Protein AF-A0ABD5VHH4-F1 (afdb_monomer)

Organism: NCBI:txid755308

Mean predicted aligned error: 4.49 Å

Structure (mmCIF, N/CA/C/O backbone):
data_AF-A0ABD5VHH4-F1
#
_entry.id   AF-A0ABD5VHH4-F1
#
loop_
_atom_site.group_PDB
_atom_site.id
_atom_site.type_symbol
_atom_site.label_atom_id
_atom_site.label_alt_id
_atom_site.label_comp_id
_atom_site.label_asym_id
_atom_site.label_entity_id
_atom_site.label_seq_id
_atom_site.pdbx_PDB_ins_code
_atom_site.Cartn_x
_atom_site.Cartn_y
_atom_site.Cartn_z
_atom_site.occupancy
_atom_site.B_iso_or_equiv
_atom_site.auth_seq_id
_atom_site.auth_comp_id
_atom_site.auth_asym_id
_atom_site.auth_atom_id
_atom_site.pdbx_PDB_model_num
ATOM 1 N N . MET A 1 1 ? 3.294 -18.268 6.875 1.00 40.28 1 MET A N 1
ATOM 2 C CA . MET A 1 1 ? 3.643 -16.883 6.487 1.00 40.28 1 MET A CA 1
ATOM 3 C C . MET A 1 1 ? 2.759 -16.507 5.312 1.00 40.28 1 MET A C 1
ATOM 5 O O . MET A 1 1 ? 2.774 -17.237 4.332 1.00 40.28 1 MET A O 1
ATOM 9 N N . ALA A 1 2 ? 1.937 -15.465 5.432 1.00 41.41 2 ALA A N 1
ATOM 10 C CA . ALA A 1 2 ? 1.023 -15.052 4.368 1.00 41.41 2 ALA A CA 1
ATOM 11 C C . ALA A 1 2 ? 1.791 -14.250 3.300 1.00 41.41 2 ALA A C 1
ATOM 13 O O . ALA A 1 2 ? 2.240 -13.130 3.546 1.00 41.41 2 ALA A O 1
ATOM 14 N N . THR A 1 3 ? 2.002 -14.855 2.133 1.00 44.19 3 THR A N 1
ATOM 15 C CA . THR A 1 3 ? 2.506 -14.218 0.909 1.00 44.19 3 THR A CA 1
ATOM 16 C C . THR A 1 3 ? 1.363 -13.441 0.252 1.00 44.19 3 THR A C 1
ATOM 18 O O . THR A 1 3 ? 0.322 -14.010 -0.062 1.00 44.19 3 THR A O 1
ATOM 21 N N . SER A 1 4 ? 1.522 -12.137 0.023 1.00 50.41 4 SER A N 1
ATOM 22 C CA . SER A 1 4 ? 0.486 -11.320 -0.627 1.00 50.41 4 SER A CA 1
ATOM 23 C C . SER A 1 4 ? 0.348 -11.628 -2.133 1.00 50.41 4 SER A C 1
ATOM 25 O O . SER A 1 4 ? 1.048 -11.036 -2.948 1.00 50.41 4 SER A O 1
ATOM 27 N N . LEU A 1 5 ? -0.599 -12.500 -2.496 1.00 59.22 5 LEU A N 1
ATOM 28 C CA . LEU A 1 5 ? -1.537 -12.508 -3.651 1.00 59.22 5 LEU A CA 1
ATOM 29 C C . LEU A 1 5 ? -1.162 -12.013 -5.082 1.00 59.22 5 LEU A C 1
ATOM 31 O O . LEU A 1 5 ? -2.025 -12.058 -5.953 1.00 59.22 5 LEU A O 1
ATOM 35 N N . ARG A 1 6 ? 0.065 -11.597 -5.410 1.00 67.56 6 ARG A N 1
ATOM 36 C CA . ARG A 1 6 ? 0.559 -11.420 -6.805 1.00 67.56 6 ARG A CA 1
ATOM 37 C C . ARG A 1 6 ? 2.073 -11.212 -6.887 1.00 67.56 6 ARG A C 1
ATOM 39 O O . ARG A 1 6 ? 2.670 -11.556 -7.898 1.00 67.56 6 ARG A O 1
ATOM 46 N N . TYR A 1 7 ? 2.683 -10.683 -5.827 1.00 78.69 7 TYR A N 1
ATOM 47 C CA . TYR A 1 7 ? 4.123 -10.441 -5.729 1.00 78.69 7 TYR A CA 1
ATOM 48 C C . TYR A 1 7 ? 4.633 -10.987 -4.395 1.00 78.69 7 TYR A C 1
ATOM 50 O O . TYR A 1 7 ? 3.914 -10.943 -3.397 1.00 78.69 7 TYR A O 1
ATOM 58 N N . ASN A 1 8 ? 5.861 -11.507 -4.358 1.00 77.94 8 ASN A N 1
ATOM 59 C CA . ASN A 1 8 ? 6.426 -12.132 -3.159 1.00 77.94 8 ASN A CA 1
ATOM 60 C C . ASN A 1 8 ? 6.778 -11.082 -2.084 1.00 77.94 8 ASN A C 1
ATOM 62 O O . ASN A 1 8 ? 7.932 -10.691 -1.919 1.00 77.94 8 ASN A O 1
ATOM 66 N N . VAL A 1 9 ? 5.756 -10.575 -1.392 1.00 87.44 9 VAL A N 1
ATOM 67 C CA . VAL A 1 9 ? 5.857 -9.509 -0.392 1.00 87.44 9 VAL A CA 1
ATOM 68 C C . VAL A 1 9 ? 5.206 -9.982 0.895 1.00 87.44 9 VAL A C 1
ATOM 70 O O . VAL A 1 9 ? 4.020 -10.321 0.923 1.00 87.44 9 VAL A O 1
ATOM 73 N N . SER A 1 10 ? 5.989 -9.980 1.971 1.00 88.88 10 SER A N 1
ATOM 74 C CA . SER A 1 10 ? 5.506 -10.355 3.295 1.00 88.88 10 SER A CA 1
ATOM 75 C C . SER A 1 10 ? 4.539 -9.309 3.833 1.00 88.88 10 SER A C 1
ATOM 77 O O . SER A 1 10 ? 4.875 -8.123 3.978 1.00 88.88 10 SER A O 1
ATOM 79 N N . VAL A 1 11 ? 3.343 -9.775 4.174 1.00 88.62 11 VAL A N 1
ATOM 80 C CA . VAL A 1 11 ? 2.345 -8.987 4.893 1.00 88.62 11 VAL A CA 1
ATOM 81 C C . VAL A 1 11 ? 2.930 -8.608 6.269 1.00 88.62 11 VAL A C 1
ATOM 83 O O . VAL A 1 11 ? 3.683 -9.404 6.841 1.00 88.62 11 VAL A O 1
ATOM 86 N N . PRO A 1 12 ? 2.723 -7.371 6.771 1.00 87.81 12 PRO A N 1
ATOM 87 C CA . PRO A 1 12 ? 3.217 -6.963 8.092 1.00 87.81 12 PRO A CA 1
ATOM 88 C C . PRO A 1 12 ? 2.677 -7.874 9.206 1.00 87.81 12 PRO A C 1
ATOM 90 O O . PRO A 1 12 ? 1.801 -8.687 8.965 1.00 87.81 12 PRO A O 1
ATOM 93 N N . ALA A 1 13 ? 3.196 -7.766 10.426 1.00 89.88 13 ALA A N 1
ATOM 94 C CA . ALA A 1 13 ? 2.545 -8.371 11.589 1.00 89.88 13 ALA A CA 1
ATOM 95 C C . ALA A 1 13 ? 1.451 -7.436 12.131 1.00 89.88 13 ALA A C 1
ATOM 97 O O . ALA A 1 13 ? 1.507 -6.222 11.899 1.00 89.88 13 ALA A O 1
ATOM 98 N N . LYS A 1 14 ? 0.497 -7.982 12.897 1.00 89.62 14 LYS A N 1
ATOM 99 C CA . LYS A 1 14 ? -0.479 -7.171 13.635 1.00 89.62 14 LYS A CA 1
ATOM 100 C C . LYS A 1 14 ? 0.255 -6.216 14.589 1.00 89.62 14 LYS A C 1
ATOM 102 O O . LYS A 1 14 ? 1.079 -6.680 15.381 1.00 89.62 14 LYS A O 1
ATOM 107 N N . PRO A 1 15 ? -0.018 -4.899 14.550 1.00 88.94 15 PRO A N 1
ATOM 108 C CA . PRO A 1 15 ? 0.548 -3.977 15.524 1.00 88.94 15 PRO A CA 1
ATOM 109 C C . PRO A 1 15 ? -0.043 -4.250 16.913 1.00 88.94 15 PRO A C 1
ATOM 111 O O . PRO A 1 15 ? -1.235 -4.521 17.037 1.00 88.94 15 PRO A O 1
ATOM 114 N N . ALA A 1 16 ? 0.777 -4.132 17.963 1.00 90.38 16 ALA A N 1
ATOM 115 C CA . ALA A 1 16 ? 0.317 -4.306 19.345 1.00 90.38 16 ALA A CA 1
ATOM 116 C C . ALA A 1 16 ? -0.801 -3.312 19.707 1.00 90.38 16 ALA A C 1
ATOM 118 O O . ALA A 1 16 ? -1.786 -3.689 20.331 1.00 90.38 16 ALA A O 1
ATOM 119 N N . ASN A 1 17 ? -0.662 -2.066 19.241 1.00 91.25 17 ASN A N 1
ATOM 120 C CA . ASN A 1 17 ? -1.659 -1.012 19.382 1.00 91.25 17 ASN A CA 1
ATOM 121 C C . ASN A 1 17 ? -2.000 -0.449 18.005 1.00 91.25 17 ASN A C 1
ATOM 123 O O . ASN A 1 17 ? -1.132 0.105 17.330 1.00 91.25 17 ASN A O 1
ATOM 127 N N . LEU A 1 18 ? -3.266 -0.572 17.607 1.00 93.94 18 LEU A N 1
ATOM 128 C CA . LEU A 1 18 ? -3.767 0.010 16.369 1.00 93.94 18 LEU A CA 1
ATOM 129 C C . LEU A 1 18 ? -4.214 1.457 16.618 1.00 93.94 18 LEU A C 1
ATOM 131 O O . LEU A 1 18 ? -5.276 1.721 17.174 1.00 93.94 18 LEU A O 1
ATOM 135 N N . THR A 1 19 ? -3.378 2.393 16.188 1.00 96.00 19 THR A N 1
ATOM 136 C CA . THR A 1 19 ? -3.579 3.846 16.241 1.00 96.00 19 THR A CA 1
ATOM 137 C C . THR A 1 19 ? -3.556 4.428 14.830 1.00 96.00 19 THR A C 1
ATOM 139 O O . THR A 1 19 ? -3.189 3.751 13.867 1.00 96.00 19 THR A O 1
ATOM 142 N N . ARG A 1 20 ? -3.901 5.711 14.695 1.00 96.50 20 ARG A N 1
ATOM 143 C CA . ARG A 1 20 ? -3.849 6.414 13.409 1.00 96.50 20 ARG A CA 1
ATOM 144 C C . ARG A 1 20 ? -2.444 6.369 12.802 1.00 96.50 20 ARG A C 1
ATOM 146 O O . ARG A 1 20 ? -2.281 6.129 11.605 1.00 96.50 20 ARG A O 1
ATOM 153 N N . GLU A 1 21 ? -1.429 6.582 13.630 1.00 96.00 21 GLU A N 1
ATOM 154 C CA . GLU A 1 21 ? -0.018 6.651 13.250 1.00 96.00 21 GLU A CA 1
ATOM 155 C C . GLU A 1 21 ? 0.503 5.279 12.832 1.00 96.00 21 GLU A C 1
ATOM 157 O O . GLU A 1 21 ? 1.147 5.151 11.790 1.00 96.00 21 GLU A O 1
ATOM 162 N N . THR A 1 22 ? 0.192 4.239 13.609 1.00 96.00 22 THR A N 1
ATOM 163 C CA . THR A 1 22 ? 0.628 2.868 13.308 1.00 96.00 22 THR A CA 1
ATOM 164 C C . THR A 1 22 ? -0.075 2.318 12.071 1.00 96.00 22 THR A C 1
ATOM 166 O O . THR A 1 22 ? 0.596 1.739 11.219 1.00 96.00 22 THR A O 1
ATOM 169 N N . ALA A 1 23 ? -1.375 2.578 11.896 1.00 96.06 23 ALA A N 1
ATOM 170 C CA . ALA A 1 23 ? -2.116 2.244 10.679 1.00 96.06 23 ALA A CA 1
ATOM 171 C C . ALA A 1 23 ? -1.504 2.931 9.445 1.00 96.06 23 ALA A C 1
ATOM 173 O O . ALA A 1 23 ? -1.229 2.292 8.428 1.00 96.06 23 ALA A O 1
ATOM 174 N N . THR A 1 24 ? -1.197 4.225 9.563 1.00 97.00 24 THR A N 1
ATOM 175 C CA . THR A 1 24 ? -0.537 4.997 8.502 1.00 97.00 24 THR A CA 1
ATOM 176 C C . THR A 1 24 ? 0.834 4.430 8.147 1.00 97.00 24 THR A C 1
ATOM 178 O O . THR A 1 24 ? 1.156 4.252 6.970 1.00 97.00 24 THR A O 1
ATOM 181 N N . ALA A 1 25 ? 1.662 4.147 9.153 1.00 95.56 25 ALA A N 1
ATOM 182 C CA . ALA A 1 25 ? 2.994 3.593 8.952 1.00 95.56 25 ALA A CA 1
ATOM 183 C C . ALA A 1 25 ? 2.926 2.211 8.290 1.00 95.56 25 ALA A C 1
ATOM 185 O O . ALA A 1 25 ? 3.699 1.931 7.373 1.00 95.56 25 ALA A O 1
ATOM 186 N N . LEU A 1 26 ? 1.974 1.375 8.708 1.00 95.31 26 LEU A N 1
ATOM 187 C CA . LEU A 1 26 ? 1.752 0.039 8.168 1.00 95.31 26 LEU A CA 1
ATOM 188 C C . LEU A 1 26 ? 1.358 0.095 6.685 1.00 95.31 26 LEU A C 1
ATOM 190 O O . LEU A 1 26 ? 2.016 -0.557 5.870 1.00 95.31 26 LEU A O 1
ATOM 194 N N . ALA A 1 27 ? 0.383 0.935 6.319 1.00 96.12 27 ALA A N 1
ATOM 195 C CA . ALA A 1 27 ? -0.023 1.149 4.927 1.00 96.12 27 ALA A CA 1
ATOM 196 C C . ALA A 1 27 ? 1.148 1.633 4.057 1.00 96.12 27 ALA A C 1
ATOM 198 O O . ALA A 1 27 ? 1.467 1.019 3.041 1.00 96.12 27 ALA A O 1
ATOM 199 N N . LYS A 1 28 ? 1.859 2.685 4.488 1.00 96.38 28 LYS A N 1
ATOM 200 C CA . LYS A 1 28 ? 2.997 3.253 3.742 1.00 96.38 28 LYS A CA 1
ATOM 201 C C . LYS A 1 28 ? 4.133 2.245 3.558 1.00 96.38 28 LYS A C 1
ATOM 203 O O . LYS A 1 28 ? 4.671 2.093 2.463 1.00 96.38 28 LYS A O 1
ATOM 208 N N . ASN A 1 29 ? 4.522 1.552 4.624 1.00 95.12 29 ASN A N 1
ATOM 209 C CA . ASN A 1 29 ? 5.623 0.593 4.562 1.00 95.12 29 ASN A CA 1
ATOM 210 C C . ASN A 1 29 ? 5.270 -0.622 3.704 1.00 95.12 29 ASN A C 1
ATOM 212 O O . ASN A 1 29 ? 6.134 -1.154 3.005 1.00 95.12 29 ASN A O 1
ATOM 216 N N . PHE A 1 30 ? 4.018 -1.079 3.748 1.00 94.94 30 PHE A N 1
ATOM 217 C CA . PHE A 1 30 ? 3.575 -2.161 2.884 1.00 94.94 30 PHE A CA 1
ATOM 218 C C . PHE A 1 30 ? 3.492 -1.720 1.421 1.00 94.94 30 PHE A C 1
ATOM 220 O O . PHE A 1 30 ? 4.081 -2.396 0.584 1.00 94.94 30 PHE A O 1
ATOM 227 N N . ASP A 1 31 ? 2.872 -0.577 1.108 1.00 95.00 31 ASP A N 1
ATOM 228 C CA . ASP A 1 31 ? 2.707 -0.117 -0.279 1.00 95.00 31 ASP A CA 1
ATOM 229 C C . ASP A 1 31 ? 4.053 0.120 -0.976 1.00 95.00 31 ASP A C 1
ATOM 231 O O . ASP A 1 31 ? 4.262 -0.320 -2.102 1.00 95.00 31 ASP A O 1
ATOM 235 N N . ARG A 1 32 ? 5.036 0.693 -0.265 1.00 94.75 32 ARG A N 1
ATOM 236 C CA . ARG A 1 32 ? 6.396 0.865 -0.800 1.00 94.75 32 ARG A CA 1
ATOM 237 C C . ARG A 1 32 ? 7.050 -0.471 -1.171 1.00 94.75 32 ARG A C 1
ATOM 239 O O . ARG A 1 32 ? 7.701 -0.569 -2.208 1.00 94.75 32 ARG A O 1
ATOM 246 N N . ARG A 1 33 ? 6.914 -1.491 -0.315 1.00 94.44 33 ARG A N 1
ATOM 247 C CA . ARG A 1 33 ? 7.469 -2.832 -0.577 1.00 94.44 33 ARG A CA 1
ATOM 248 C C . ARG A 1 33 ? 6.719 -3.526 -1.708 1.00 94.44 33 ARG A C 1
ATOM 250 O O . ARG A 1 33 ? 7.356 -4.118 -2.574 1.00 94.44 33 ARG A O 1
ATOM 257 N N . TYR A 1 34 ? 5.393 -3.414 -1.705 1.00 93.50 34 TYR A N 1
ATOM 258 C CA . TYR A 1 34 ? 4.523 -3.968 -2.732 1.00 93.50 34 TYR A CA 1
ATOM 259 C C . TYR A 1 34 ? 4.872 -3.419 -4.114 1.00 93.50 34 TYR A C 1
ATOM 261 O O . TYR A 1 34 ? 5.103 -4.184 -5.047 1.00 93.50 34 TYR A O 1
ATOM 269 N N . GLU A 1 35 ? 5.004 -2.102 -4.228 1.00 93.62 35 GLU A N 1
ATOM 270 C CA . GLU A 1 35 ? 5.292 -1.450 -5.499 1.00 93.62 35 GLU A CA 1
ATOM 271 C C . GLU A 1 35 ? 6.700 -1.719 -6.001 1.00 93.62 35 GLU A C 1
ATOM 273 O O . GLU A 1 35 ? 6.903 -1.937 -7.191 1.00 93.62 35 GLU A O 1
ATOM 278 N N . ARG A 1 36 ? 7.681 -1.770 -5.097 1.00 93.44 36 ARG A N 1
ATOM 279 C CA . ARG A 1 36 ? 9.038 -2.172 -5.467 1.00 93.44 36 ARG A CA 1
ATOM 280 C C . ARG A 1 36 ? 9.057 -3.588 -6.035 1.00 93.44 36 ARG A C 1
ATOM 282 O O . ARG A 1 36 ? 9.678 -3.815 -7.065 1.00 93.44 36 ARG A O 1
ATOM 289 N N . ALA A 1 37 ? 8.358 -4.523 -5.393 1.00 92.69 37 ALA A N 1
ATOM 290 C CA . ALA A 1 37 ? 8.257 -5.887 -5.896 1.00 92.69 37 ALA A CA 1
ATOM 291 C C . ALA A 1 37 ? 7.523 -5.948 -7.245 1.00 92.69 37 ALA A C 1
ATOM 293 O O . ALA A 1 37 ? 7.954 -6.681 -8.130 1.00 92.69 37 ALA A O 1
ATOM 294 N N . ARG A 1 38 ? 6.469 -5.141 -7.434 1.00 92.19 38 ARG A N 1
ATOM 295 C CA . ARG A 1 38 ? 5.776 -5.013 -8.722 1.00 92.19 38 ARG A CA 1
ATOM 296 C C . ARG A 1 38 ? 6.706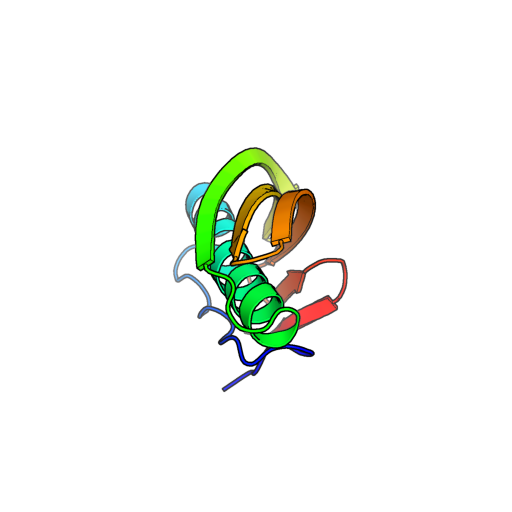 -4.517 -9.822 1.00 92.19 38 ARG A C 1
ATOM 298 O O . ARG A 1 38 ? 6.736 -5.133 -10.880 1.00 92.19 38 ARG A O 1
ATOM 305 N N . VAL A 1 39 ? 7.440 -3.427 -9.585 1.00 92.69 39 VAL A N 1
ATOM 306 C CA . VAL A 1 39 ? 8.393 -2.865 -10.556 1.00 92.69 39 VAL A CA 1
ATOM 307 C C . VAL A 1 39 ? 9.421 -3.918 -10.949 1.00 92.69 39 VAL A C 1
ATOM 309 O O . VAL A 1 39 ? 9.532 -4.215 -12.132 1.00 92.69 39 VAL A O 1
ATOM 312 N N . ASN A 1 40 ? 10.073 -4.545 -9.967 1.00 90.94 40 ASN A N 1
ATOM 313 C CA . ASN A 1 40 ? 11.087 -5.575 -10.208 1.00 90.94 40 ASN A CA 1
ATOM 314 C C . ASN A 1 40 ? 10.547 -6.798 -10.967 1.00 90.94 40 ASN A C 1
ATOM 316 O O . ASN A 1 40 ? 11.312 -7.486 -11.625 1.00 90.94 40 ASN A O 1
ATOM 320 N N . ALA A 1 41 ? 9.253 -7.104 -10.837 1.00 90.56 41 ALA A N 1
ATOM 321 C CA . ALA A 1 41 ? 8.616 -8.213 -11.543 1.00 90.56 41 ALA A CA 1
ATOM 322 C C . ALA A 1 41 ? 8.061 -7.830 -12.928 1.00 90.56 41 ALA A C 1
ATOM 324 O O . ALA A 1 41 ? 7.690 -8.715 -13.690 1.00 90.56 41 ALA A O 1
ATOM 325 N N . THR A 1 42 ? 7.924 -6.533 -13.223 1.00 91.31 42 THR A N 1
ATOM 326 C CA . THR A 1 42 ? 7.298 -6.033 -14.463 1.00 91.31 42 THR A CA 1
ATOM 327 C C . THR A 1 42 ? 8.329 -5.514 -15.458 1.00 91.31 42 THR A C 1
ATOM 329 O O . THR A 1 42 ? 8.114 -5.617 -16.661 1.00 91.31 42 THR A O 1
ATOM 332 N N . TYR A 1 43 ? 9.413 -4.922 -14.965 1.00 90.38 43 TYR A N 1
ATOM 333 C CA . TYR A 1 43 ? 10.410 -4.248 -15.780 1.00 90.38 43 TYR A CA 1
ATOM 334 C C . TYR A 1 43 ? 11.788 -4.839 -15.497 1.00 90.38 43 TYR A C 1
ATOM 336 O O . TYR A 1 43 ? 12.260 -4.805 -14.358 1.00 90.38 43 TYR A O 1
ATOM 344 N N . ASP A 1 44 ? 12.439 -5.337 -16.541 1.00 87.81 44 ASP A N 1
ATOM 345 C CA . ASP A 1 44 ? 13.827 -5.777 -16.475 1.00 87.81 44 ASP A CA 1
ATOM 346 C C . ASP A 1 44 ? 14.779 -4.578 -16.529 1.00 87.81 44 ASP A C 1
ATOM 348 O O . ASP A 1 44 ? 14.510 -3.582 -17.201 1.00 87.81 44 ASP A O 1
ATOM 352 N N . ASN A 1 45 ? 15.909 -4.678 -15.825 1.00 88.62 45 ASN A N 1
ATOM 353 C CA . ASN A 1 45 ? 17.006 -3.700 -15.859 1.00 88.62 45 ASN A CA 1
ATOM 354 C C . ASN A 1 45 ? 16.609 -2.240 -15.559 1.00 88.62 45 ASN A C 1
ATOM 356 O O . ASN A 1 45 ? 17.273 -1.307 -16.010 1.00 88.62 45 ASN A O 1
ATOM 360 N N . VAL A 1 46 ? 15.559 -2.025 -14.762 1.00 92.88 46 VAL A N 1
ATOM 361 C CA . VAL A 1 46 ? 15.196 -0.690 -14.267 1.00 92.88 46 VAL A CA 1
ATOM 362 C C . VAL A 1 46 ? 15.614 -0.484 -12.817 1.00 92.88 46 VAL A C 1
ATOM 364 O O . VAL A 1 46 ? 15.586 -1.394 -11.988 1.00 92.88 46 VAL A O 1
ATOM 367 N N . THR A 1 47 ? 15.934 0.758 -12.486 1.00 93.25 47 THR A N 1
ATOM 368 C CA . THR A 1 47 ? 16.190 1.234 -11.131 1.00 93.25 47 THR A CA 1
ATOM 369 C C . THR A 1 47 ? 15.006 2.052 -10.638 1.00 93.25 47 THR A C 1
ATOM 371 O O . THR A 1 47 ? 14.440 2.868 -11.360 1.00 93.25 47 THR A O 1
ATOM 374 N N . VAL A 1 48 ? 14.628 1.857 -9.373 1.00 94.19 48 VAL A N 1
ATOM 375 C CA . VAL A 1 48 ? 13.677 2.743 -8.693 1.00 94.19 48 VAL A CA 1
ATOM 376 C C . VAL A 1 48 ? 14.423 3.966 -8.168 1.00 94.19 48 VAL A C 1
ATOM 378 O O . VAL A 1 48 ? 15.003 3.915 -7.083 1.00 94.19 48 VAL A O 1
ATOM 381 N N . ASP A 1 49 ? 14.341 5.076 -8.894 1.00 93.56 49 ASP A N 1
ATOM 382 C CA . ASP A 1 49 ? 14.989 6.337 -8.518 1.00 93.56 49 ASP A CA 1
ATOM 383 C C . ASP A 1 49 ? 14.344 6.958 -7.277 1.00 93.56 49 ASP A C 1
ATOM 385 O O . ASP A 1 49 ? 15.014 7.471 -6.379 1.00 93.56 49 ASP A O 1
ATOM 389 N N . ARG A 1 50 ? 13.003 6.961 -7.233 1.00 94.75 50 ARG A N 1
ATOM 390 C CA . ARG A 1 50 ? 12.253 7.684 -6.201 1.00 94.75 50 ARG A CA 1
ATOM 391 C C . ARG A 1 50 ? 10.931 7.015 -5.868 1.00 94.75 50 ARG A C 1
ATOM 393 O O . ARG A 1 50 ? 10.150 6.666 -6.744 1.00 94.75 50 ARG A O 1
ATOM 400 N N . MET A 1 51 ? 10.644 6.942 -4.568 1.00 95.81 51 MET A N 1
ATOM 401 C CA . MET A 1 51 ? 9.337 6.570 -4.024 1.00 95.81 51 MET A CA 1
ATOM 402 C C . MET A 1 51 ? 8.946 7.517 -2.890 1.00 95.81 51 MET A C 1
ATOM 404 O O . MET A 1 51 ? 9.570 7.522 -1.824 1.00 95.81 51 MET A O 1
ATOM 408 N N . SER A 1 52 ? 7.890 8.303 -3.087 1.00 95.81 52 SER A N 1
ATOM 409 C CA . SER A 1 52 ? 7.433 9.292 -2.103 1.00 95.81 52 SER A CA 1
ATOM 410 C C . SER A 1 52 ? 5.917 9.331 -1.990 1.00 95.81 52 SER A C 1
ATOM 412 O O . SER A 1 52 ? 5.221 9.373 -2.999 1.00 95.81 52 SER A O 1
ATOM 414 N N . PHE A 1 53 ? 5.412 9.392 -0.762 1.00 94.50 53 PHE A N 1
ATOM 415 C CA . PHE A 1 53 ? 3.988 9.579 -0.502 1.00 94.50 53 PHE A CA 1
ATOM 416 C C . PHE A 1 53 ? 3.638 11.056 -0.646 1.00 94.50 53 PHE A C 1
ATOM 418 O O . PHE A 1 53 ? 4.212 11.882 0.061 1.00 94.50 53 PHE A O 1
ATOM 425 N N . ARG A 1 54 ? 2.736 11.382 -1.575 1.00 90.81 54 ARG A N 1
ATOM 426 C CA . ARG A 1 54 ? 2.283 12.765 -1.801 1.00 90.81 54 ARG A CA 1
ATOM 427 C C . ARG A 1 54 ? 1.095 13.139 -0.931 1.00 90.81 54 ARG A C 1
ATOM 429 O O . ARG A 1 54 ? 0.968 14.287 -0.536 1.00 90.81 54 ARG A O 1
ATOM 436 N N . GLU A 1 55 ? 0.244 12.165 -0.649 1.00 89.94 55 GLU A N 1
ATOM 437 C CA . GLU A 1 55 ? -0.990 12.360 0.091 1.00 89.94 55 GLU A CA 1
ATOM 438 C C . GLU A 1 55 ? -1.261 11.115 0.924 1.00 89.94 55 GLU A C 1
ATOM 440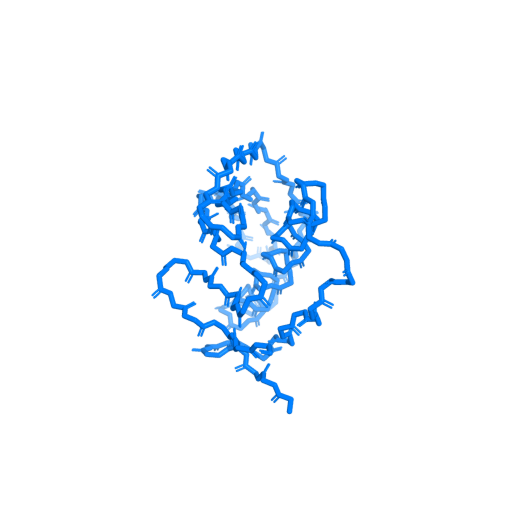 O O . GLU A 1 55 ? -0.992 9.990 0.486 1.00 89.94 55 GLU A O 1
ATOM 445 N N . VAL A 1 56 ? -1.744 11.332 2.142 1.00 94.50 56 VAL A N 1
ATOM 446 C CA . VAL A 1 56 ? -2.194 10.271 3.031 1.00 94.50 56 VAL A CA 1
ATOM 447 C C . VAL A 1 56 ? -3.458 10.761 3.712 1.00 94.50 56 VAL A C 1
ATOM 449 O O . VAL A 1 56 ? -3.402 11.681 4.527 1.00 94.50 56 VAL A O 1
ATOM 452 N N . ASN A 1 57 ? -4.583 10.139 3.384 1.00 97.06 57 ASN A N 1
ATOM 453 C CA . ASN A 1 57 ? -5.830 10.348 4.097 1.00 97.06 57 ASN A CA 1
ATOM 454 C C . ASN A 1 57 ? -6.054 9.191 5.069 1.00 97.06 57 ASN A C 1
ATOM 456 O O . ASN A 1 57 ? -5.798 8.033 4.737 1.00 97.06 57 ASN A O 1
ATOM 460 N N . VAL A 1 58 ? -6.523 9.506 6.272 1.00 97.69 58 VAL A N 1
ATOM 461 C CA . VAL A 1 58 ? -6.781 8.506 7.308 1.00 97.69 58 VAL A CA 1
ATOM 462 C C . VAL A 1 58 ? -8.105 8.815 7.969 1.00 97.69 58 VAL A C 1
ATOM 464 O O . VAL A 1 58 ? -8.241 9.859 8.618 1.00 97.69 58 VAL A O 1
ATOM 467 N N . GLN A 1 59 ? -9.027 7.872 7.855 1.00 97.38 59 GLN A N 1
ATOM 468 C CA . GLN A 1 59 ? -10.356 7.923 8.432 1.00 97.38 59 GLN A CA 1
ATOM 469 C C . GLN A 1 59 ? -10.494 6.834 9.493 1.00 97.38 59 GLN A C 1
ATOM 471 O O . GLN A 1 59 ? -10.077 5.693 9.302 1.00 97.38 59 GLN A O 1
ATOM 476 N N . ARG A 1 60 ? -11.082 7.185 10.638 1.00 96.94 60 ARG A N 1
ATOM 477 C CA . ARG A 1 60 ? -11.459 6.192 11.645 1.00 96.94 60 ARG A CA 1
ATOM 478 C C . ARG A 1 60 ? -12.711 5.458 11.172 1.00 96.94 60 ARG A C 1
ATOM 480 O O . ARG A 1 60 ? -13.665 6.100 10.741 1.00 96.94 60 ARG A O 1
ATOM 487 N N . ILE A 1 61 ? -12.705 4.139 11.293 1.00 96.06 61 ILE A N 1
ATOM 488 C CA . ILE A 1 61 ? -13.836 3.264 10.970 1.00 96.06 61 ILE A CA 1
ATOM 489 C C . ILE A 1 61 ? -14.153 2.374 12.174 1.00 96.06 61 ILE A C 1
ATOM 491 O O . ILE A 1 61 ? -13.458 2.427 13.195 1.00 96.06 61 ILE A O 1
ATOM 495 N N . ASP A 1 62 ? -15.194 1.548 12.064 1.00 91.62 62 ASP A N 1
ATOM 496 C CA . ASP A 1 62 ? -15.469 0.550 13.094 1.00 91.62 62 ASP A CA 1
ATOM 497 C C . ASP A 1 62 ? -14.256 -0.375 13.275 1.00 91.62 62 ASP A C 1
ATOM 499 O O . ASP A 1 62 ? -13.735 -0.941 12.312 1.00 91.62 62 ASP A O 1
ATOM 503 N N . ARG A 1 63 ? -13.787 -0.475 14.523 1.00 89.19 63 ARG A N 1
ATOM 504 C CA . ARG A 1 63 ? -12.647 -1.310 14.946 1.00 89.19 63 ARG A CA 1
ATOM 505 C C . ARG A 1 63 ? -11.320 -1.071 14.210 1.00 89.19 63 ARG A C 1
ATOM 507 O O . ARG A 1 63 ? -10.445 -1.937 14.227 1.00 89.19 63 ARG A O 1
ATOM 514 N N . GLY A 1 64 ? -11.116 0.100 13.603 1.00 96.38 64 GLY A N 1
ATOM 515 C CA . GLY A 1 64 ? -9.858 0.362 12.909 1.00 96.38 64 GLY A CA 1
ATOM 516 C C . GLY A 1 64 ? -9.766 1.684 12.163 1.00 96.38 64 GLY A C 1
ATOM 517 O O . GLY A 1 64 ? -10.367 2.695 12.538 1.00 96.38 64 GLY A O 1
ATOM 518 N N . PHE A 1 65 ? -8.976 1.659 11.093 1.00 98.00 65 PHE A N 1
ATOM 519 C CA . PHE A 1 65 ? -8.708 2.800 10.232 1.00 98.00 65 PHE A CA 1
ATOM 520 C C . PHE A 1 65 ? -8.788 2.405 8.762 1.00 98.00 65 PHE A C 1
ATOM 522 O O . PHE A 1 65 ? -8.289 1.356 8.353 1.00 98.00 65 PHE A O 1
ATOM 529 N N . GLU A 1 66 ? -9.365 3.294 7.969 1.00 98.00 66 GLU A N 1
ATOM 530 C CA . GLU A 1 66 ? -9.189 3.306 6.528 1.00 98.00 66 GLU A CA 1
ATOM 531 C C . GLU A 1 66 ? -8.076 4.302 6.188 1.00 98.00 66 GLU A C 1
ATOM 533 O O . GLU A 1 66 ? -8.108 5.462 6.609 1.00 98.00 66 GLU A O 1
ATOM 538 N N . VAL A 1 67 ? -7.054 3.841 5.472 1.00 98.00 67 VAL A N 1
ATOM 539 C CA . VAL A 1 67 ? -5.885 4.636 5.095 1.00 98.00 67 VAL A CA 1
ATOM 540 C C . VAL A 1 67 ? -5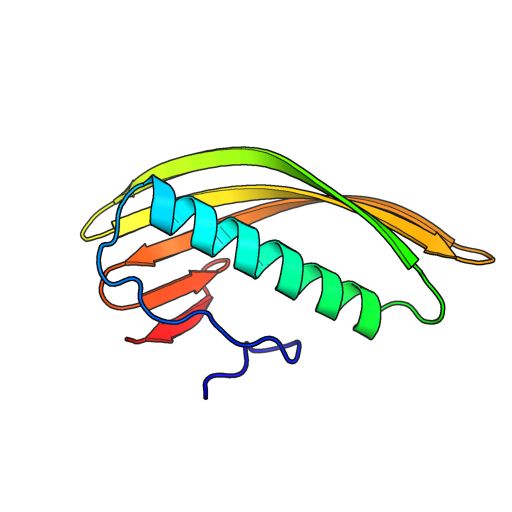.768 4.642 3.582 1.00 98.00 67 VAL A C 1
ATOM 542 O O . VAL A 1 67 ? -5.494 3.612 2.978 1.00 98.00 67 VAL A O 1
ATOM 545 N N . THR A 1 68 ? -5.908 5.810 2.968 1.00 97.81 68 THR A N 1
ATOM 546 C CA . THR A 1 68 ? -5.610 6.000 1.546 1.00 97.81 68 THR A CA 1
ATOM 547 C C . THR A 1 68 ? -4.235 6.634 1.409 1.00 97.81 68 THR A C 1
ATOM 549 O O . THR A 1 68 ? -4.006 7.733 1.911 1.00 97.81 68 THR A O 1
ATOM 552 N N . VAL A 1 69 ? -3.309 5.964 0.728 1.00 96.94 69 VAL A N 1
ATOM 553 C CA . VAL A 1 69 ? -1.976 6.493 0.413 1.00 96.94 69 VAL A CA 1
ATOM 554 C C . VAL A 1 69 ? -1.868 6.785 -1.075 1.00 96.94 69 VAL A C 1
ATOM 556 O O . VAL A 1 69 ? -2.318 5.995 -1.895 1.00 96.94 69 VAL A O 1
ATOM 559 N N . ARG A 1 70 ? -1.235 7.898 -1.445 1.00 97.38 70 ARG A N 1
ATOM 560 C CA . ARG A 1 70 ? -0.876 8.197 -2.836 1.00 97.38 70 ARG A CA 1
ATOM 561 C C . ARG A 1 70 ? 0.630 8.094 -3.017 1.00 97.38 70 ARG A C 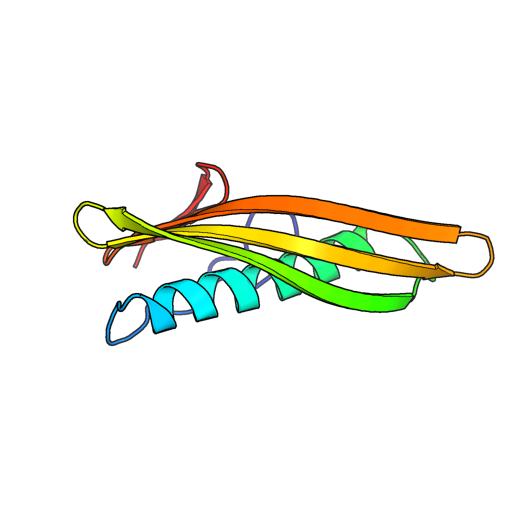1
ATOM 563 O O . ARG A 1 70 ? 1.363 9.039 -2.694 1.00 97.38 70 ARG A O 1
ATOM 570 N N . LEU A 1 71 ? 1.097 6.952 -3.517 1.00 96.94 71 LEU A N 1
ATOM 571 C CA . LEU A 1 71 ? 2.516 6.708 -3.761 1.00 96.94 71 LEU A CA 1
ATOM 572 C C . LEU A 1 71 ? 2.910 7.224 -5.146 1.00 96.94 71 LEU A C 1
ATOM 574 O O . LEU A 1 71 ? 2.346 6.822 -6.158 1.00 96.94 71 LEU A O 1
ATOM 578 N N . TYR A 1 72 ? 3.882 8.132 -5.181 1.00 97.31 72 TYR A N 1
ATOM 579 C CA . TYR A 1 72 ? 4.577 8.538 -6.397 1.00 97.31 72 TYR A CA 1
ATOM 580 C C . TYR A 1 72 ? 5.820 7.676 -6.583 1.00 97.31 72 TYR A C 1
ATOM 582 O O . TYR A 1 72 ? 6.614 7.543 -5.645 1.00 97.31 72 TYR A O 1
ATOM 590 N N . VAL A 1 73 ? 6.001 7.160 -7.794 1.00 97.06 73 VAL A N 1
ATOM 591 C CA . VAL A 1 73 ? 7.116 6.306 -8.195 1.00 97.06 73 VAL A CA 1
ATOM 592 C C . VAL A 1 73 ? 7.773 6.899 -9.430 1.00 97.06 73 VAL A C 1
ATOM 594 O O . VAL A 1 73 ? 7.092 7.355 -1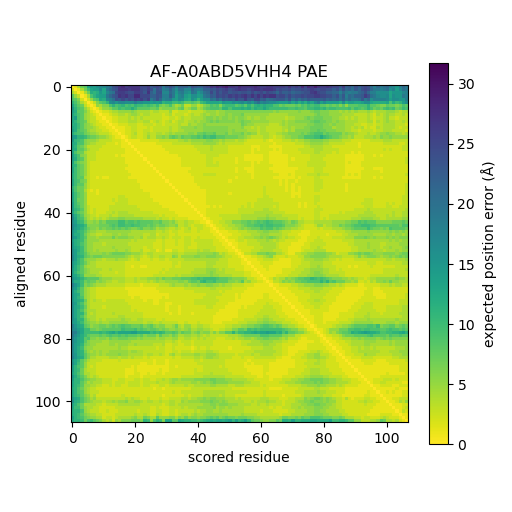0.350 1.00 97.06 73 VAL A O 1
ATOM 597 N N . GLN A 1 74 ? 9.097 6.878 -9.441 1.00 97.31 74 GLN A N 1
ATOM 598 C CA . GLN A 1 74 ? 9.912 7.168 -10.607 1.00 97.31 74 GLN A CA 1
ATOM 599 C C . GLN A 1 74 ? 10.927 6.045 -10.784 1.00 97.31 74 GLN A C 1
ATOM 601 O O . GLN A 1 74 ? 11.561 5.638 -9.804 1.00 97.31 74 GLN A O 1
ATOM 606 N N . ILE A 1 75 ? 11.054 5.572 -12.019 1.00 96.94 75 ILE A N 1
ATOM 607 C CA . ILE A 1 75 ? 12.040 4.577 -12.426 1.00 96.94 75 ILE A CA 1
ATOM 608 C C . ILE A 1 75 ? 12.828 5.076 -13.637 1.00 96.94 75 ILE A C 1
ATOM 610 O O . ILE A 1 75 ? 12.294 5.832 -14.460 1.00 96.94 75 ILE A O 1
ATOM 614 N N . SER A 1 76 ? 14.050 4.578 -13.766 1.00 95.81 76 SER A N 1
ATOM 615 C CA . SER A 1 76 ? 14.918 4.791 -14.919 1.00 95.81 76 SER A CA 1
ATOM 616 C C . SER A 1 76 ? 15.589 3.483 -15.345 1.00 95.81 76 SER A C 1
ATOM 618 O O . SER A 1 76 ? 15.825 2.593 -14.533 1.00 95.81 76 SER A O 1
ATOM 620 N N . GLY A 1 77 ? 15.870 3.355 -16.632 1.00 92.88 77 GLY A N 1
ATOM 621 C CA . GLY A 1 77 ? 16.594 2.266 -17.279 1.00 92.88 77 GLY A CA 1
ATOM 622 C C . GLY A 1 77 ? 17.124 2.761 -18.625 1.00 92.88 77 GLY A C 1
ATOM 623 O O . GLY A 1 77 ? 16.850 3.904 -18.999 1.00 92.88 77 GLY A O 1
ATOM 624 N N . GLU A 1 78 ? 17.866 1.914 -19.338 1.00 90.31 78 GLU A N 1
ATOM 625 C CA . GLU A 1 78 ? 18.558 2.272 -20.590 1.00 90.31 78 GLU A CA 1
ATOM 626 C C . GLU A 1 78 ? 17.628 2.959 -21.607 1.00 90.31 78 GLU A C 1
ATOM 628 O O . GLU A 1 78 ? 17.914 4.074 -22.036 1.00 90.31 78 GLU A O 1
ATOM 633 N N . ASP A 1 79 ? 16.451 2.374 -21.856 1.00 90.25 79 ASP A N 1
ATOM 634 C CA . ASP A 1 79 ? 15.449 2.901 -22.799 1.00 90.25 79 ASP A CA 1
ATOM 635 C C . ASP A 1 79 ? 14.126 3.322 -22.135 1.00 90.25 79 ASP A C 1
ATOM 637 O O . ASP A 1 79 ? 13.154 3.671 -22.811 1.00 90.25 79 ASP A O 1
ATOM 641 N N . LEU A 1 80 ? 14.042 3.275 -20.801 1.00 90.50 80 LEU A N 1
ATOM 642 C CA . LEU A 1 80 ? 12.789 3.503 -20.081 1.00 90.50 80 LEU A CA 1
ATOM 643 C C . LEU A 1 80 ? 12.947 4.545 -18.988 1.00 90.50 80 LEU A C 1
ATOM 645 O O . LEU A 1 80 ? 13.701 4.369 -18.040 1.00 90.50 80 LEU A O 1
ATOM 649 N N . HIS A 1 81 ? 12.176 5.622 -19.088 1.00 94.00 81 HIS A N 1
ATOM 650 C CA . HIS A 1 81 ? 12.016 6.604 -18.024 1.00 94.00 81 HIS A CA 1
ATOM 651 C C . HIS A 1 81 ? 10.528 6.784 -17.773 1.00 94.00 81 HIS A C 1
ATOM 653 O O . HIS A 1 81 ? 9.789 7.257 -18.638 1.00 94.00 81 HIS A O 1
ATOM 659 N N . ALA A 1 82 ? 10.071 6.393 -16.588 1.00 94.19 82 ALA A N 1
ATOM 660 C CA . ALA A 1 82 ? 8.653 6.403 -16.272 1.00 94.19 82 ALA A CA 1
ATOM 661 C C . ALA A 1 82 ? 8.399 6.979 -14.883 1.00 94.19 82 ALA A C 1
ATOM 663 O O . ALA A 1 82 ? 9.152 6.775 -13.930 1.00 9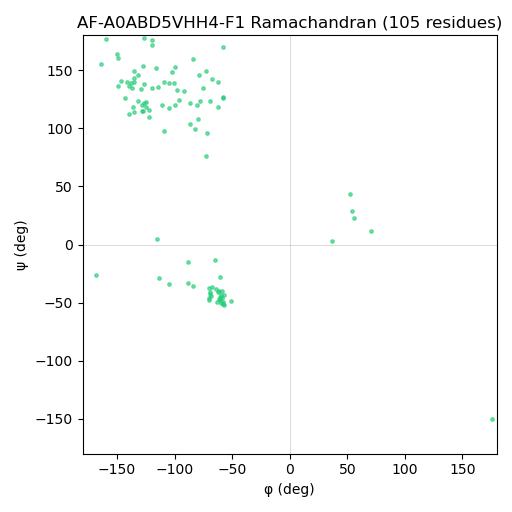4.19 82 ALA A O 1
ATOM 664 N N . LYS A 1 83 ? 7.297 7.722 -14.781 1.00 95.69 83 LYS A N 1
ATOM 665 C CA . LYS A 1 83 ? 6.813 8.305 -13.535 1.00 95.69 83 LYS A CA 1
ATOM 666 C C . LYS A 1 83 ? 5.313 8.130 -13.439 1.00 95.69 83 LYS A C 1
ATOM 668 O O . LYS A 1 83 ? 4.590 8.402 -14.396 1.00 95.69 83 LYS A O 1
ATOM 673 N N . TRP A 1 84 ? 4.841 7.713 -12.277 1.00 94.69 84 TRP A N 1
ATOM 674 C CA . TRP A 1 84 ? 3.416 7.553 -12.035 1.00 94.69 84 TRP A CA 1
ATOM 675 C C . TRP A 1 84 ? 3.077 7.793 -10.569 1.00 94.69 84 TRP A C 1
ATOM 677 O O . TRP A 1 84 ? 3.940 7.831 -9.690 1.00 94.69 84 TRP A O 1
ATOM 687 N N . ALA A 1 85 ? 1.791 7.998 -10.310 1.00 94.19 85 ALA A N 1
ATOM 688 C CA . ALA A 1 85 ? 1.248 8.008 -8.967 1.00 94.19 85 ALA A CA 1
ATOM 689 C C . ALA A 1 85 ? -0.116 7.338 -8.974 1.00 94.19 85 ALA A C 1
ATOM 691 O O . ALA A 1 85 ? -0.912 7.574 -9.881 1.00 94.19 85 ALA A O 1
ATOM 692 N N . TYR A 1 86 ? -0.397 6.554 -7.945 1.00 90.56 86 TYR A N 1
ATOM 693 C CA . TYR A 1 86 ? -1.677 5.880 -7.789 1.00 90.56 86 TYR A CA 1
ATOM 694 C C . TYR A 1 86 ? -2.123 5.973 -6.326 1.00 90.56 86 TYR A C 1
ATOM 696 O O . TYR A 1 86 ? -1.280 5.902 -5.424 1.00 90.56 86 TYR A O 1
ATOM 704 N N . PRO A 1 87 ? -3.419 6.216 -6.071 1.00 95.00 87 PRO A N 1
ATOM 705 C CA . PRO A 1 87 ? -3.977 6.037 -4.745 1.00 95.00 87 PRO A CA 1
ATOM 706 C C . PRO A 1 87 ? -4.098 4.538 -4.438 1.00 95.00 87 PRO A C 1
ATOM 708 O O . PRO A 1 87 ? -4.267 3.713 -5.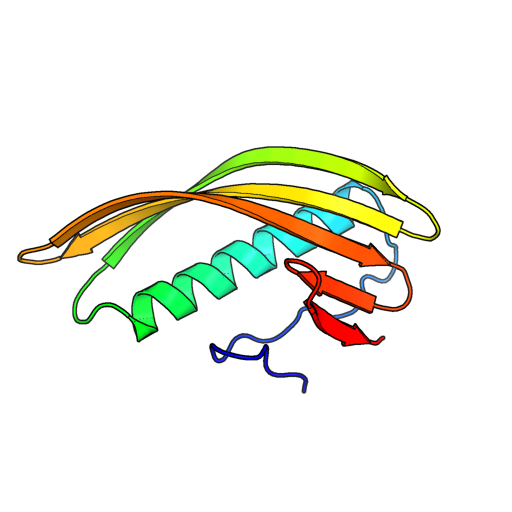335 1.00 95.00 87 PRO A O 1
ATOM 711 N N . THR A 1 88 ? -3.983 4.174 -3.170 1.00 96.19 88 THR A N 1
ATOM 712 C CA . THR A 1 88 ? -4.292 2.836 -2.670 1.00 96.19 88 THR A CA 1
ATOM 713 C C . THR A 1 88 ? -4.925 2.953 -1.298 1.00 96.19 88 THR A C 1
ATOM 715 O O . THR A 1 88 ? -4.354 3.567 -0.395 1.00 96.19 88 THR A O 1
ATOM 718 N N . THR A 1 89 ? -6.089 2.343 -1.150 1.00 97.12 89 THR A N 1
ATOM 719 C CA . THR A 1 89 ? -6.876 2.296 0.069 1.00 97.12 89 THR A CA 1
ATOM 720 C C . THR A 1 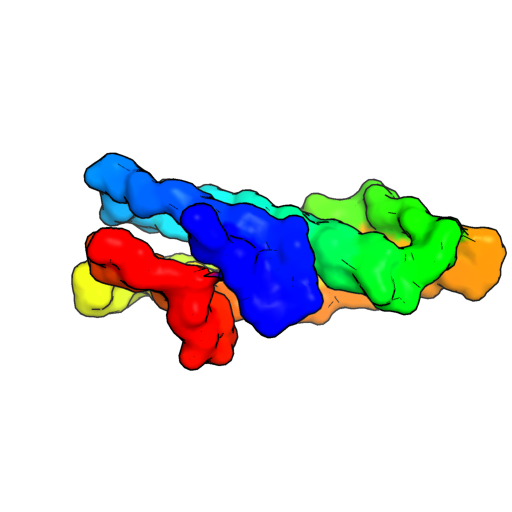89 ? -6.626 0.994 0.812 1.00 97.12 89 THR A C 1
ATOM 722 O O . THR A 1 89 ? -6.652 -0.109 0.255 1.00 97.12 89 THR A O 1
ATOM 725 N N . TYR A 1 90 ? -6.398 1.141 2.108 1.00 97.00 90 TYR A N 1
ATOM 726 C CA . TYR A 1 90 ? -6.187 0.068 3.057 1.00 97.00 90 TYR A CA 1
ATOM 727 C C . TYR A 1 90 ? -7.256 0.114 4.131 1.00 97.00 90 TYR A C 1
ATOM 729 O O . TYR A 1 90 ? -7.492 1.169 4.716 1.00 97.00 90 TYR A O 1
ATOM 737 N N . ARG A 1 91 ? -7.827 -1.043 4.451 1.00 97.00 91 ARG A N 1
ATOM 738 C CA . ARG A 1 91 ? -8.661 -1.229 5.637 1.00 97.00 91 ARG A CA 1
ATOM 739 C C . ARG A 1 91 ? -7.834 -1.994 6.660 1.00 97.00 91 ARG A C 1
ATOM 741 O O . ARG A 1 91 ? -7.385 -3.106 6.397 1.00 97.00 91 ARG A O 1
ATOM 748 N N . ILE A 1 92 ? -7.570 -1.369 7.801 1.00 96.75 92 ILE A N 1
ATOM 749 C CA . ILE A 1 92 ? -6.708 -1.916 8.850 1.00 96.75 92 ILE A CA 1
ATOM 750 C C . ILE A 1 92 ? -7.539 -1.993 10.118 1.00 96.75 92 ILE A C 1
ATOM 752 O O . ILE A 1 92 ? -7.872 -0.959 10.698 1.00 96.75 92 ILE A O 1
ATOM 756 N N . THR A 1 93 ? -7.880 -3.204 10.543 1.00 95.44 93 THR A N 1
ATOM 757 C CA . THR A 1 93 ? -8.656 -3.443 11.763 1.00 95.44 93 THR A CA 1
ATOM 758 C C . THR A 1 93 ? -7.858 -4.284 12.751 1.00 95.44 93 THR A C 1
ATOM 760 O O . THR A 1 93 ? -6.748 -4.746 12.473 1.00 95.44 93 THR A O 1
ATOM 763 N N . ASP A 1 94 ? -8.422 -4.492 13.934 1.00 91.50 94 ASP A N 1
ATOM 764 C CA . ASP A 1 94 ? -7.893 -5.432 14.918 1.00 91.50 94 ASP A CA 1
ATOM 765 C C . ASP A 1 94 ? -7.932 -6.899 14.448 1.00 91.50 94 ASP A C 1
ATOM 767 O O . ASP A 1 94 ? -7.276 -7.741 15.066 1.00 91.50 94 ASP A O 1
ATOM 771 N N . ARG A 1 95 ? -8.654 -7.209 13.365 1.00 92.75 95 ARG A N 1
ATOM 772 C CA . ARG A 1 95 ? -8.871 -8.570 12.846 1.00 92.75 95 ARG A CA 1
ATOM 773 C C . ARG A 1 95 ? -8.232 -8.835 11.495 1.00 92.75 95 ARG A C 1
ATOM 775 O O . ARG A 1 95 ? -7.896 -9.976 11.204 1.00 92.75 95 ARG A O 1
ATOM 782 N N . GLU A 1 96 ? -8.081 -7.812 10.665 1.00 93.69 96 GLU A N 1
ATOM 783 C CA . GLU A 1 96 ? -7.657 -8.007 9.284 1.00 93.69 96 GLU A CA 1
ATOM 784 C C . GLU A 1 96 ? -6.847 -6.829 8.752 1.00 93.69 96 GLU A C 1
ATOM 786 O O . GLU A 1 96 ? -6.885 -5.705 9.268 1.00 93.69 96 GLU A O 1
ATOM 791 N N . PHE A 1 97 ? -6.105 -7.107 7.689 1.00 94.81 97 PHE A N 1
ATOM 792 C CA . PHE A 1 97 ? -5.450 -6.093 6.887 1.00 94.81 97 PHE A CA 1
ATOM 793 C C . PHE A 1 97 ? -5.799 -6.303 5.423 1.00 94.81 97 PHE A C 1
ATOM 795 O O . PHE A 1 97 ? -5.424 -7.312 4.826 1.00 94.81 97 PHE A O 1
ATOM 802 N N . GLU A 1 98 ? -6.507 -5.339 4.849 1.00 94.75 98 GLU A N 1
ATOM 803 C CA . GLU A 1 98 ? -6.954 -5.371 3.463 1.00 94.75 98 GLU A CA 1
ATOM 804 C C . GLU A 1 98 ? -6.327 -4.254 2.640 1.00 94.75 98 GLU A C 1
ATOM 806 O O . GLU A 1 98 ? -6.034 -3.166 3.141 1.00 94.75 98 GLU A O 1
ATOM 811 N N . ARG A 1 99 ? -6.185 -4.519 1.343 1.00 93.94 99 ARG A N 1
ATOM 812 C CA . ARG A 1 99 ? -5.748 -3.564 0.326 1.00 93.94 99 ARG A CA 1
ATOM 813 C C . ARG A 1 99 ? -6.707 -3.636 -0.852 1.00 93.94 99 ARG A C 1
ATOM 815 O O . ARG A 1 99 ? -6.848 -4.707 -1.435 1.00 93.94 99 ARG A O 1
ATOM 822 N N . GLU A 1 100 ? -7.319 -2.515 -1.229 1.00 91.94 100 GLU A N 1
ATOM 823 C CA . GLU A 1 100 ? -8.238 -2.435 -2.381 1.00 91.94 100 GLU A CA 1
ATOM 824 C C . GLU A 1 100 ? -9.361 -3.495 -2.328 1.00 91.94 100 GLU A C 1
ATOM 826 O O . GLU A 1 100 ? -9.633 -4.187 -3.308 1.00 91.94 100 GLU A O 1
ATOM 831 N N . GLY A 1 101 ? -9.956 -3.696 -1.146 1.00 88.25 101 GLY A N 1
ATOM 832 C CA . GLY A 1 101 ? -11.018 -4.690 -0.933 1.00 88.25 101 GLY A CA 1
ATOM 833 C C . GLY A 1 101 ? -10.560 -6.152 -0.983 1.00 88.25 101 GLY A C 1
ATOM 834 O O . GLY A 1 101 ? -11.390 -7.053 -1.063 1.00 88.25 101 GLY A O 1
ATOM 835 N N . ARG A 1 102 ? -9.247 -6.413 -0.970 1.00 89.00 102 ARG A N 1
ATOM 836 C CA . ARG A 1 102 ? -8.686 -7.762 -0.849 1.00 89.00 102 ARG A CA 1
ATOM 837 C C . ARG A 1 102 ? -8.012 -7.932 0.498 1.00 89.00 102 ARG A C 1
ATOM 839 O O . ARG A 1 102 ? -7.023 -7.250 0.785 1.00 89.00 102 ARG A O 1
ATOM 846 N N . 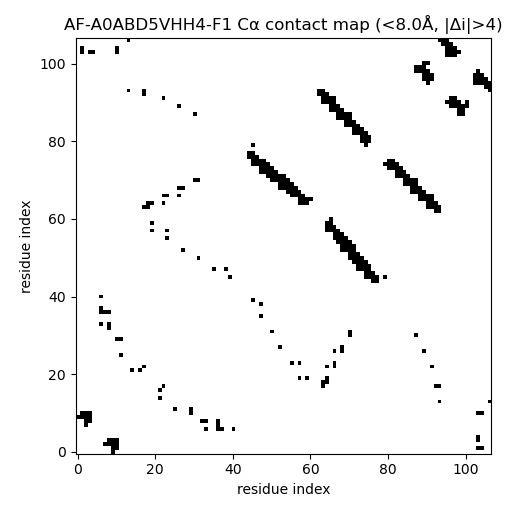THR A 1 103 ? -8.493 -8.891 1.276 1.00 91.62 103 THR A N 1
ATOM 847 C CA . THR A 1 103 ? -7.856 -9.303 2.523 1.00 91.62 103 THR A CA 1
ATOM 848 C C . THR A 1 103 ? -6.464 -9.866 2.236 1.00 91.62 103 THR A C 1
ATOM 850 O O . THR A 1 103 ? -6.306 -10.849 1.512 1.00 91.62 103 THR A O 1
ATOM 853 N N . LEU A 1 104 ? -5.434 -9.221 2.783 1.00 90.44 104 LEU A N 1
ATOM 854 C CA . LEU A 1 104 ? -4.048 -9.681 2.694 1.00 90.44 104 LEU A CA 1
ATOM 855 C C . LEU A 1 104 ? -3.745 -10.707 3.782 1.00 90.44 104 LEU A C 1
ATOM 857 O O . LEU A 1 104 ? -2.973 -11.636 3.557 1.00 90.44 104 LEU A O 1
ATOM 861 N N . THR A 1 105 ? -4.336 -10.524 4.963 1.00 90.25 105 THR A N 1
ATOM 862 C CA . THR A 1 105 ? -4.265 -11.471 6.076 1.00 90.25 105 THR A CA 1
ATOM 863 C C . THR A 1 105 ? -5.344 -11.185 7.112 1.00 90.25 105 THR A C 1
ATOM 865 O O . THR A 1 105 ? -5.777 -10.041 7.275 1.00 90.25 105 THR A O 1
ATOM 868 N N . CYS A 1 106 ? -5.690 -12.232 7.855 1.00 89.50 106 CYS A N 1
ATOM 869 C CA . CYS A 1 106 ? -6.392 -12.148 9.131 1.00 89.50 106 CYS A CA 1
ATOM 870 C C . CYS A 1 106 ? -5.374 -12.296 10.278 1.00 89.50 106 CYS A C 1
ATOM 872 O O . CYS A 1 106 ? -4.318 -12.907 10.073 1.00 89.50 106 CYS A O 1
ATOM 874 N N . TRP A 1 107 ? -5.669 -11.727 11.446 1.00 85.81 107 TRP A N 1
ATOM 875 C CA . TRP A 1 107 ? -4.833 -11.771 12.653 1.00 85.81 107 TRP A CA 1
ATOM 876 C C . TRP A 1 107 ? -5.477 -12.550 13.793 1.00 85.81 107 TRP A C 1
ATOM 878 O O . TRP A 1 107 ? -6.725 -12.535 13.882 1.00 85.81 107 TRP A O 1
#

Nearest PDB structures (foldseek):
  8huc-assembly2_B  TM=6.730E-01  e=5.387E-01  Pseudomonas aeruginosa UCBPP-PA14
  3ksp-assembly1_A-2  TM=5.284E-01  e=4.573E-01  Exiguobacterium sibiricum 255-15
  5ohm-assembly2_H  TM=5.852E-01  e=5.634E+00  synthetic construct
  6st2-assembly1_D  TM=5.345E-01  e=7.009E+00  synthetic construct

Solvent-accessible surface area (backbone atoms only — not comparable to full-atom values): 6308 Å² total; per-residue (Å²): 133,58,62,36,93,87,46,100,37,77,61,78,78,85,66,95,65,87,44,76,65,51,50,48,51,50,52,53,57,48,50,56,52,48,51,50,46,45,47,67,73,72,43,82,82,56,44,79,77,44,79,47,73,79,47,74,50,76,43,83,50,90,71,35,35,37,35,38,38,27,45,34,42,32,37,40,36,96,93,44,78,51,74,52,70,49,78,47,46,28,45,42,41,84,49,36,39,28,49,76,91,39,78,56,45,76,104

Sequence (107 aa):
MATSLRYNVSVPAKPANLTRETATALAKNFDRRYERARVNATYDNVTVDRMSFREVNVQRIDRGFEVTVRLYVQISGEDLHAKWAYPTTYRITDREFEREGRTLTCW

Foldseek 3Di:
DQQFDPFRADQDDADPDADQVVVQVNVLVRVVRVVVRVCPVPDPAKDWPDKDWPDWDWDDDVQHIKIKTKIWTWMDGPPDTDIDIDIWIWTRHNFFIDIPPHTSDGD

pLDDT: mean 90.93, std 10.74, range [40.28, 98.0]

Radius of gyration: 14.5 Å; Cα contacts (8 Å, |Δi|>4): 197; chains: 1; bounding box: 34×30×42 Å

Secondary structure (DSSP, 8-state):
--B-BTB--BPPPPPSS--HHHHHHHHHHHHHHHHHHHHHHH-TT-EEEEEEEEEEEEEEETTEEEEEEEEEEEEE-SS-EEEEEEEEEEEEESSEEEETTEEEEE-